Protein AF-A0A832Q1F5-F1 (afdb_monomer)

Nearest PDB structures (foldseek):
  2dba-assembly1_A  TM=6.716E-01  e=9.547E-03  Homo sapiens
  5khu-assembly1_K  TM=6.854E-01  e=1.741E-02  Homo sapiens
  8j8q-assembly1_C  TM=6.330E-01  e=2.022E-01  Saccharomyces eubayanus
  8j0o-assembly1_B  TM=5.026E-01  e=1.424E-01  Homo sapiens
  8j8p-assembly1_C  TM=4.466E-01  e=1.574E-01  Saccharomyces eubayanus

Secondary structure (DSSP, 8-state):
-HHHHHHHHTT-HHHHHHHHHHHHHH-S-HHHHHHHHHHHHHHHHHTT-HHHHHHHHHHHHHH-TT-HHHHHHHHHHHHHHHHHH-SSGGGHHHHHHHHHHHHHHHHHH-GGGHHHHHHHHHHHHTTSBPHHHHHHTT--TT-EEEETTTT-EEEE--B-

pLDDT: mean 95.3, std 4.55, range [76.31, 98.75]

Mean predicted aligned error: 3.31 Å

Structure (mmCIF, N/CA/C/O backbone):
data_AF-A0A832Q1F5-F1
#
_entry.id   AF-A0A832Q1F5-F1
#
loop_
_atom_site.group_PDB
_atom_site.id
_atom_site.type_symbol
_atom_site.label_atom_id
_atom_site.label_alt_id
_atom_site.label_comp_id
_atom_site.label_asym_id
_atom_site.label_entity_id
_atom_site.label_seq_id
_atom_site.pdbx_PDB_ins_code
_atom_site.Cartn_x
_atom_site.Cartn_y
_atom_site.Cartn_z
_atom_site.occupancy
_atom_site.B_iso_or_equiv
_atom_site.auth_seq_id
_atom_site.auth_comp_id
_atom_site.auth_asym_id
_atom_site.auth_atom_id
_atom_site.pdbx_PDB_model_num
ATOM 1 N N . LEU A 1 1 ? -9.909 -5.645 22.950 1.00 76.31 1 LEU A N 1
ATOM 2 C CA . LEU A 1 1 ? -8.554 -5.875 22.382 1.00 76.31 1 LEU A CA 1
ATOM 3 C C . LEU A 1 1 ? -7.790 -7.047 23.012 1.00 76.31 1 LEU A C 1
ATOM 5 O O . LEU A 1 1 ? -7.280 -7.867 22.263 1.00 76.31 1 LEU A O 1
ATOM 9 N N . GLY A 1 2 ? -7.729 -7.201 24.345 1.00 78.38 2 GLY A N 1
ATOM 10 C CA . GLY A 1 2 ? -6.973 -8.305 24.977 1.00 78.38 2 GLY A CA 1
ATOM 11 C C . GLY A 1 2 ? -7.357 -9.718 24.500 1.00 78.38 2 GLY A C 1
ATOM 12 O O . GLY A 1 2 ? -6.482 -10.533 24.216 1.00 78.38 2 GLY A O 1
ATOM 13 N N . LEU A 1 3 ? -8.656 -9.984 24.319 1.00 77.81 3 LEU A N 1
ATOM 14 C CA . LEU A 1 3 ? -9.152 -11.252 23.764 1.00 77.81 3 LEU A CA 1
ATOM 15 C C . LEU A 1 3 ? -8.811 -11.432 22.276 1.00 77.81 3 LEU A C 1
ATOM 17 O O . LEU A 1 3 ? -8.504 -12.543 21.857 1.00 77.81 3 LEU A O 1
ATOM 21 N N . ALA A 1 4 ? -8.798 -10.345 21.497 1.00 79.69 4 ALA A N 1
ATOM 22 C CA . ALA A 1 4 ? -8.409 -10.366 20.086 1.00 79.69 4 ALA A CA 1
ATOM 23 C C . ALA A 1 4 ? -6.929 -10.733 19.924 1.00 79.69 4 ALA A C 1
ATOM 25 O O . ALA A 1 4 ? -6.584 -11.622 19.152 1.00 79.69 4 ALA A O 1
ATOM 26 N N . ASN A 1 5 ? -6.063 -10.125 20.736 1.00 79.44 5 ASN A N 1
ATOM 27 C CA . ASN A 1 5 ? -4.637 -10.444 20.758 1.00 79.44 5 ASN A CA 1
ATOM 28 C C . ASN A 1 5 ? -4.369 -11.879 21.215 1.00 79.44 5 ASN A C 1
ATOM 30 O O . ASN A 1 5 ? -3.464 -12.527 20.695 1.00 79.44 5 ASN A O 1
ATOM 34 N N . LYS A 1 6 ? -5.164 -12.405 22.154 1.00 84.12 6 LYS A N 1
ATOM 35 C CA . LYS A 1 6 ? -5.097 -13.822 22.527 1.00 84.12 6 LYS A CA 1
ATOM 36 C C . LYS A 1 6 ? -5.481 -14.725 21.348 1.00 84.12 6 LYS A C 1
ATOM 38 O O . LYS A 1 6 ? -4.698 -15.601 21.004 1.00 84.12 6 LYS A O 1
ATOM 43 N N . ALA A 1 7 ? -6.602 -14.452 20.680 1.00 81.69 7 ALA A N 1
ATOM 44 C CA . ALA A 1 7 ? -7.037 -15.211 19.506 1.00 81.69 7 ALA A CA 1
ATOM 45 C C . ALA A 1 7 ? -5.979 -15.207 18.383 1.00 81.69 7 ALA A C 1
ATOM 47 O O . ALA A 1 7 ? -5.688 -16.249 17.803 1.00 81.69 7 ALA A O 1
ATOM 48 N N . LEU A 1 8 ? -5.306 -14.073 18.147 1.00 82.56 8 LEU A N 1
ATOM 49 C CA . LEU A 1 8 ? -4.182 -13.986 17.204 1.00 82.56 8 LEU A CA 1
ATOM 50 C C . LEU A 1 8 ? -3.005 -14.889 17.586 1.00 82.56 8 LEU A C 1
ATOM 52 O O . LEU A 1 8 ? -2.409 -15.511 16.706 1.00 82.56 8 LEU A O 1
ATOM 56 N N . ARG A 1 9 ? -2.660 -14.965 18.879 1.00 82.44 9 ARG A N 1
ATOM 57 C CA . ARG A 1 9 ? -1.602 -15.862 19.381 1.00 82.44 9 ARG A CA 1
ATOM 58 C C . ARG A 1 9 ? -1.982 -17.329 19.208 1.00 82.44 9 ARG A C 1
ATOM 60 O O . ARG A 1 9 ? -1.125 -18.131 18.849 1.00 82.44 9 ARG A O 1
ATOM 67 N N . ASP A 1 10 ? -3.262 -17.637 19.375 1.00 87.44 10 ASP A N 1
ATOM 68 C CA . ASP A 1 10 ? -3.827 -18.974 19.189 1.00 87.44 10 ASP A CA 1
ATOM 69 C C . ASP A 1 10 ? -4.060 -19.311 17.697 1.00 87.44 10 ASP A C 1
ATOM 71 O O . ASP A 1 10 ? -4.560 -20.385 17.370 1.00 87.44 10 ASP A O 1
ATOM 75 N N . LYS A 1 11 ? -3.665 -18.414 16.773 1.00 83.31 11 LYS A N 1
ATOM 76 C CA . LYS A 1 11 ? -3.895 -18.488 15.315 1.00 83.31 11 LYS A CA 1
ATOM 77 C C . LYS A 1 11 ? -5.375 -18.553 14.916 1.00 83.31 11 LYS A C 1
ATOM 79 O O . LYS A 1 11 ? -5.696 -18.858 13.766 1.00 83.31 11 LYS A O 1
ATOM 84 N N . ASP A 1 12 ? -6.274 -18.196 15.828 1.00 88.00 12 ASP A N 1
ATOM 85 C CA . ASP A 1 12 ? -7.692 -18.008 15.552 1.00 88.00 12 ASP A CA 1
ATOM 86 C C . ASP A 1 12 ? -7.927 -16.610 14.968 1.00 88.00 12 ASP A C 1
ATOM 88 O O . ASP A 1 12 ? -8.349 -15.650 15.621 1.00 88.00 12 ASP A O 1
ATOM 92 N N . PHE A 1 13 ? -7.594 -16.495 13.687 1.00 86.44 13 PHE A N 1
ATOM 93 C CA . PHE A 1 13 ? -7.695 -15.243 12.950 1.00 86.44 13 PHE A CA 1
ATOM 94 C C . PHE A 1 13 ? -9.139 -14.787 12.749 1.00 86.44 13 PHE A C 1
ATOM 96 O O . PHE A 1 13 ? -9.387 -13.587 12.700 1.00 86.44 13 PHE A O 1
ATOM 103 N N . THR A 1 14 ? -10.085 -15.720 12.642 1.00 88.44 14 THR A N 1
ATOM 104 C CA . THR A 1 14 ? -11.504 -15.401 12.457 1.00 88.44 14 THR A CA 1
ATOM 105 C C . THR A 1 14 ? -12.044 -14.688 13.689 1.00 88.44 14 THR A C 1
ATOM 107 O O . THR A 1 14 ? -12.636 -13.613 13.583 1.00 88.44 14 THR A O 1
ATOM 110 N N . THR A 1 15 ? -11.773 -15.239 14.872 1.00 89.88 15 THR A N 1
ATOM 111 C CA . THR A 1 15 ? -12.183 -14.634 16.140 1.00 89.88 15 THR A CA 1
ATOM 112 C C . THR A 1 15 ? -11.442 -13.328 16.404 1.00 89.88 15 THR A C 1
ATOM 114 O O . THR A 1 15 ? -12.040 -12.362 16.877 1.00 89.88 15 THR A O 1
ATOM 117 N N . ALA A 1 16 ? -10.156 -13.255 16.051 1.00 88.00 16 ALA A N 1
ATOM 118 C CA . ALA A 1 16 ? -9.392 -12.018 16.145 1.00 88.00 16 ALA A CA 1
ATOM 119 C C . ALA A 1 16 ? -10.011 -10.882 15.321 1.00 88.00 16 ALA A C 1
ATOM 121 O O . ALA A 1 16 ? -10.265 -9.812 15.874 1.00 88.00 16 ALA A O 1
ATOM 122 N N . VAL A 1 17 ? -10.284 -11.125 14.032 1.00 90.94 17 VAL A N 1
ATOM 123 C CA . VAL A 1 17 ? -10.929 -10.150 13.136 1.00 90.94 17 VAL A CA 1
ATOM 124 C C . VAL A 1 17 ? -12.258 -9.707 13.733 1.00 90.94 17 VAL A C 1
ATOM 126 O O . VAL A 1 17 ? -12.463 -8.513 13.914 1.00 90.94 17 VAL A O 1
ATOM 129 N N . LYS A 1 18 ? -13.105 -10.656 14.151 1.00 92.19 18 LYS A N 1
ATOM 130 C CA . LYS A 1 18 ? -14.399 -10.357 14.773 1.00 92.19 18 LYS A CA 1
ATOM 131 C C . LYS A 1 18 ? -14.267 -9.394 15.957 1.00 92.19 18 LYS A C 1
ATOM 133 O O . LYS A 1 18 ? -14.951 -8.378 15.988 1.00 92.19 18 LYS A O 1
ATOM 138 N N . TYR A 1 19 ? -13.376 -9.674 16.908 1.00 92.56 19 TYR A N 1
ATOM 139 C CA . TYR A 1 19 ? -13.213 -8.823 18.092 1.00 92.56 19 TYR A CA 1
ATOM 140 C C . TYR A 1 19 ? -12.625 -7.447 17.781 1.00 92.56 19 TYR A C 1
ATOM 142 O O . TYR A 1 19 ? -12.945 -6.479 18.471 1.00 92.56 19 TYR A O 1
ATOM 150 N N . TYR A 1 20 ? -11.758 -7.346 16.775 1.00 92.88 20 TYR A N 1
ATOM 151 C CA . TYR A 1 20 ? -11.272 -6.056 16.301 1.00 92.88 20 TYR A CA 1
ATOM 152 C C . TYR A 1 20 ? -12.399 -5.256 15.638 1.00 92.88 20 TYR A C 1
ATOM 154 O O . TYR A 1 20 ? -12.571 -4.084 15.970 1.00 92.88 20 TYR A O 1
ATOM 162 N N . SER A 1 21 ? -13.195 -5.875 14.762 1.00 91.12 21 SER A N 1
ATOM 163 C CA . SER A 1 21 ? -14.317 -5.215 14.082 1.00 91.12 21 SER A CA 1
ATOM 164 C C . SER A 1 21 ? -15.402 -4.779 15.067 1.00 91.12 21 SER A C 1
ATOM 166 O O . SER A 1 21 ? -15.900 -3.662 14.981 1.00 91.12 21 SER A O 1
ATOM 168 N N . GLU A 1 22 ? -15.735 -5.613 16.057 1.00 93.50 22 GLU A N 1
ATOM 169 C CA . GLU A 1 22 ? -16.652 -5.239 17.140 1.00 93.50 22 GLU A CA 1
ATOM 170 C C . GLU A 1 22 ? -16.117 -4.049 17.945 1.00 93.50 22 GLU A C 1
ATOM 172 O O . GLU A 1 22 ? -16.860 -3.106 18.204 1.00 93.50 22 GLU A O 1
ATOM 177 N N . ALA A 1 23 ? -14.825 -4.046 18.292 1.00 91.88 23 ALA A N 1
ATOM 178 C CA . ALA A 1 23 ? -14.214 -2.923 19.001 1.00 91.88 23 ALA A CA 1
ATOM 179 C C . ALA A 1 23 ? -14.265 -1.622 18.182 1.00 91.88 23 ALA A C 1
ATOM 181 O O . ALA A 1 23 ? -14.611 -0.579 18.729 1.00 91.88 23 ALA A O 1
ATOM 182 N N . ALA A 1 24 ? -13.973 -1.679 16.880 1.00 93.62 24 ALA A N 1
ATOM 183 C CA . ALA A 1 24 ? -14.056 -0.515 15.998 1.00 93.62 24 ALA A CA 1
ATOM 184 C C . ALA A 1 24 ? -15.495 -0.015 15.799 1.00 93.62 24 ALA A C 1
ATOM 186 O O . ALA A 1 24 ? -15.704 1.191 15.700 1.00 93.62 24 ALA A O 1
ATOM 187 N N . ASN A 1 25 ? -16.481 -0.915 15.783 1.00 92.75 25 ASN A N 1
ATOM 188 C CA . ASN A 1 25 ? -17.897 -0.560 15.660 1.00 92.75 25 ASN A CA 1
ATOM 189 C C . ASN A 1 25 ? -18.488 0.058 16.932 1.00 92.75 25 ASN A C 1
ATOM 191 O O . ASN A 1 25 ? -19.390 0.887 16.834 1.00 92.75 25 ASN A O 1
ATOM 195 N N . LEU A 1 26 ? -18.016 -0.356 18.111 1.00 94.38 26 LEU A N 1
ATOM 196 C CA . LEU A 1 26 ? -18.451 0.201 19.398 1.00 94.38 26 LEU A CA 1
ATOM 197 C C . LEU A 1 26 ? -17.775 1.536 19.728 1.00 94.38 26 LEU A C 1
ATOM 199 O O . LEU A 1 26 ? -18.290 2.299 20.545 1.00 94.38 26 LEU A O 1
ATOM 203 N N . GLU A 1 27 ? -16.625 1.808 19.119 1.00 94.31 27 GLU A N 1
ATOM 204 C CA . GLU A 1 27 ? -15.923 3.076 19.258 1.00 94.31 27 GLU A CA 1
ATOM 205 C C . GLU A 1 27 ? -16.680 4.202 18.535 1.00 94.31 27 GLU A C 1
ATOM 207 O O . GLU A 1 27 ? -17.162 4.049 17.410 1.00 94.31 27 GLU A O 1
ATOM 212 N N . THR A 1 28 ? -16.802 5.348 19.203 1.00 94.00 28 THR A N 1
ATOM 213 C CA . THR A 1 28 ? -17.537 6.507 18.684 1.00 94.00 28 THR A CA 1
ATOM 214 C C . THR A 1 28 ? -16.637 7.418 17.859 1.00 94.00 28 THR A C 1
ATOM 216 O O . THR A 1 28 ? -17.104 8.059 16.915 1.00 94.00 28 THR A O 1
ATOM 219 N N . ASP A 1 29 ? -15.341 7.447 18.171 1.00 95.75 29 ASP A N 1
ATOM 220 C CA . ASP A 1 29 ? -14.337 8.177 17.408 1.00 95.75 29 ASP A CA 1
ATOM 221 C C . ASP A 1 29 ? -13.864 7.358 16.199 1.00 95.75 29 ASP A C 1
ATOM 223 O O . ASP A 1 29 ? -13.106 6.394 16.320 1.00 95.75 29 ASP A O 1
ATOM 227 N N . LYS A 1 30 ? -14.266 7.787 14.999 1.00 95.00 30 LYS A N 1
ATOM 228 C CA . LYS A 1 30 ? -13.916 7.117 13.739 1.00 95.00 30 LYS A CA 1
ATOM 229 C C . LYS A 1 30 ? -12.412 7.025 13.488 1.00 95.00 30 LYS A C 1
ATOM 231 O O . LYS A 1 30 ? -11.974 6.061 12.859 1.00 95.00 30 LYS A O 1
ATOM 236 N N . ASN A 1 31 ? -11.616 7.964 14.000 1.00 95.00 31 ASN A N 1
ATOM 237 C CA . ASN A 1 31 ? -10.162 7.869 13.887 1.00 95.00 31 ASN A CA 1
ATOM 238 C C . ASN A 1 31 ? -9.639 6.699 14.723 1.00 95.00 31 ASN A C 1
ATOM 240 O O . ASN A 1 31 ? -8.868 5.890 14.219 1.00 95.00 31 ASN A O 1
ATOM 244 N N . LYS A 1 32 ? -10.150 6.521 15.945 1.00 95.56 32 LYS A N 1
ATOM 245 C CA . LYS A 1 32 ? -9.797 5.371 16.789 1.00 95.56 32 LYS A CA 1
ATOM 246 C C . LYS A 1 32 ? -10.317 4.047 16.228 1.00 95.56 32 LYS A C 1
ATOM 248 O O . LYS A 1 32 ? -9.602 3.049 16.290 1.00 95.56 32 LYS A O 1
ATOM 253 N N . SER A 1 33 ? -11.515 4.026 15.636 1.00 96.00 33 SER A N 1
ATOM 254 C CA . SER A 1 33 ? -12.018 2.851 14.906 1.00 96.00 33 SER A CA 1
ATOM 255 C C . SER A 1 33 ? -11.052 2.446 13.786 1.00 96.00 33 SER A C 1
ATOM 257 O O . SER A 1 33 ? -10.703 1.269 13.662 1.00 96.00 33 SER A O 1
ATOM 259 N N . SER A 1 34 ? -10.564 3.428 13.017 1.00 97.06 34 SER A N 1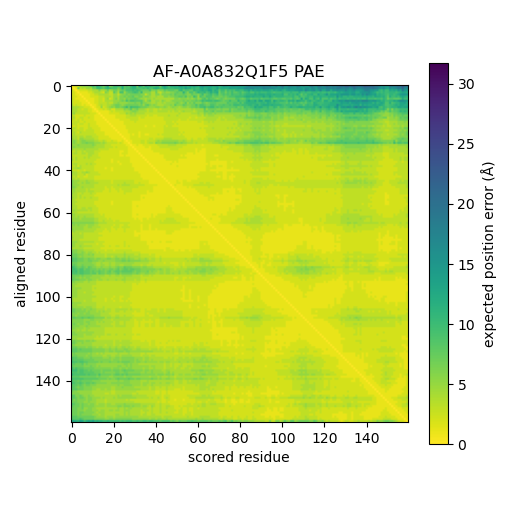
ATOM 260 C CA . SER A 1 34 ? -9.532 3.230 11.994 1.00 97.06 34 SER A CA 1
ATOM 261 C C . SER A 1 34 ? -8.224 2.706 12.600 1.00 97.06 34 SER A C 1
ATOM 263 O O . SER A 1 34 ? -7.662 1.733 12.098 1.00 97.06 34 SER A O 1
ATOM 265 N N . ASP A 1 35 ? -7.776 3.264 13.727 1.00 95.56 35 ASP A N 1
ATOM 266 C CA . ASP A 1 35 ? -6.551 2.839 14.413 1.00 95.56 35 ASP A CA 1
ATOM 267 C C . ASP A 1 35 ? -6.621 1.389 14.914 1.00 95.56 35 ASP A C 1
ATOM 269 O O . ASP A 1 35 ? -5.623 0.666 14.875 1.00 95.56 35 ASP A O 1
ATOM 273 N N . TYR A 1 36 ? -7.787 0.914 15.361 1.00 95.50 36 TYR A N 1
ATOM 274 C CA . TYR A 1 36 ? -7.966 -0.491 15.743 1.00 95.50 36 TYR A CA 1
ATOM 275 C C . TYR A 1 36 ? -7.819 -1.434 14.551 1.00 95.50 36 TYR A C 1
ATOM 277 O O . TYR A 1 36 ? -7.131 -2.453 14.657 1.00 95.50 36 TYR A O 1
ATOM 285 N N . MET A 1 37 ? -8.407 -1.087 13.408 1.00 97.38 37 MET A N 1
ATOM 286 C CA . MET A 1 37 ? -8.220 -1.839 12.167 1.00 97.38 37 MET A CA 1
ATOM 287 C C . MET A 1 37 ? -6.760 -1.789 11.691 1.00 97.38 37 MET A C 1
ATOM 289 O O . MET A 1 37 ? -6.204 -2.809 11.284 1.00 97.38 37 MET A O 1
ATOM 293 N N . MET A 1 38 ? -6.084 -0.649 11.852 1.00 97.81 38 MET A N 1
ATOM 294 C CA . MET A 1 38 ? -4.655 -0.510 11.552 1.00 97.81 38 MET A CA 1
ATOM 295 C C . MET A 1 38 ? -3.766 -1.376 12.444 1.00 97.81 38 MET A C 1
ATOM 297 O O . MET A 1 38 ? -2.797 -1.964 11.962 1.00 97.81 38 MET A O 1
ATOM 301 N N . GLN A 1 39 ? -4.095 -1.517 13.730 1.00 95.31 39 GLN A N 1
ATOM 302 C CA . GLN A 1 39 ? -3.388 -2.448 14.614 1.00 95.31 39 GLN A CA 1
ATOM 303 C C . GLN A 1 39 ? -3.514 -3.889 14.111 1.00 95.31 39 GLN A C 1
ATOM 305 O O . GLN A 1 39 ? -2.512 -4.601 14.031 1.00 95.31 39 GLN A O 1
ATOM 310 N N . LEU A 1 40 ? -4.720 -4.308 13.719 1.00 95.75 40 LEU A N 1
ATOM 311 C CA . LEU A 1 40 ? -4.946 -5.628 13.132 1.00 95.75 40 LEU A CA 1
ATOM 312 C C . LEU A 1 40 ? -4.153 -5.812 11.827 1.00 95.75 40 LEU A C 1
ATOM 314 O O . LEU A 1 40 ? -3.499 -6.842 11.640 1.00 95.75 40 LEU A O 1
ATOM 318 N N . ALA A 1 41 ? -4.151 -4.799 10.958 1.00 97.56 41 ALA A N 1
ATOM 319 C CA . ALA A 1 41 ? -3.385 -4.795 9.716 1.00 97.56 41 ALA A CA 1
ATOM 320 C C . ALA A 1 41 ? -1.878 -4.954 9.971 1.00 97.56 41 ALA A C 1
ATOM 322 O O . ALA A 1 41 ? -1.222 -5.788 9.341 1.00 97.56 41 ALA A O 1
ATOM 323 N N . GLY A 1 42 ? -1.332 -4.223 10.948 1.00 96.25 42 GLY A N 1
ATOM 324 C CA . GLY A 1 42 ? 0.063 -4.337 11.371 1.00 96.25 42 GLY A CA 1
ATOM 325 C C . GLY A 1 42 ? 0.409 -5.729 11.906 1.00 96.25 42 GLY A C 1
ATOM 326 O O . GLY A 1 42 ? 1.458 -6.281 11.574 1.00 96.25 42 GLY A O 1
ATOM 327 N N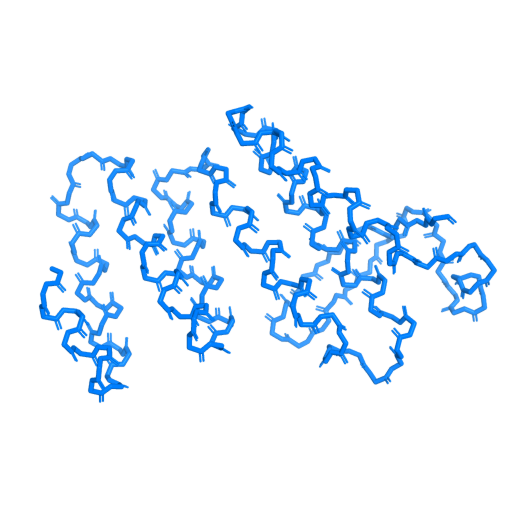 . ILE A 1 43 ? -0.492 -6.351 12.671 1.00 93.56 43 ILE A N 1
ATOM 328 C CA . ILE A 1 43 ? -0.292 -7.715 13.178 1.00 93.56 43 ILE A CA 1
ATOM 329 C C . ILE A 1 43 ? -0.245 -8.726 12.029 1.00 93.56 43 ILE A C 1
ATOM 331 O O . ILE A 1 43 ? 0.679 -9.541 11.973 1.00 93.56 43 ILE A O 1
ATOM 335 N N . PHE A 1 44 ? -1.191 -8.667 11.088 1.00 95.38 44 PHE A N 1
ATOM 336 C CA . PHE A 1 44 ? -1.172 -9.549 9.919 1.00 95.38 44 PHE A CA 1
ATOM 337 C C . PHE A 1 44 ? 0.055 -9.317 9.032 1.00 95.38 44 PHE A C 1
ATOM 339 O O . PHE A 1 44 ? 0.621 -10.285 8.519 1.00 95.38 44 PHE A O 1
ATOM 346 N N . SER A 1 45 ? 0.499 -8.065 8.892 1.00 96.38 45 SER A N 1
ATOM 347 C CA . SER A 1 45 ? 1.725 -7.709 8.171 1.00 96.38 45 SER A CA 1
ATOM 348 C C . SER A 1 45 ? 2.949 -8.389 8.791 1.00 96.38 45 SER A C 1
ATOM 350 O O . SER A 1 45 ? 3.684 -9.094 8.099 1.00 96.38 45 SER A O 1
ATOM 352 N N . ASN A 1 46 ? 3.099 -8.298 10.117 1.00 93.69 46 ASN A N 1
ATOM 353 C CA . ASN A 1 46 ? 4.185 -8.945 10.863 1.00 93.69 46 ASN A CA 1
ATOM 354 C C . ASN A 1 46 ? 4.157 -10.477 10.750 1.00 93.69 46 ASN A C 1
ATOM 356 O O . ASN A 1 46 ? 5.199 -11.128 10.759 1.00 93.69 46 ASN A O 1
ATOM 360 N N . GLN A 1 47 ? 2.971 -11.066 10.602 1.00 92.12 47 GLN A N 1
ATOM 361 C CA . GLN A 1 47 ? 2.793 -12.501 10.359 1.00 92.12 47 GLN A CA 1
ATOM 362 C C . GLN A 1 47 ? 2.991 -12.903 8.888 1.00 92.12 47 GLN A C 1
ATOM 364 O O . GLN A 1 47 ? 2.800 -14.069 8.542 1.00 92.12 47 GLN A O 1
ATOM 369 N N . ARG A 1 48 ? 3.351 -11.955 8.012 1.00 93.19 48 ARG A N 1
ATOM 370 C CA . ARG A 1 48 ? 3.455 -12.117 6.553 1.00 93.19 48 ARG A CA 1
ATOM 371 C C . ARG A 1 48 ? 2.158 -12.581 5.884 1.00 93.19 48 ARG A C 1
ATOM 373 O O . ARG 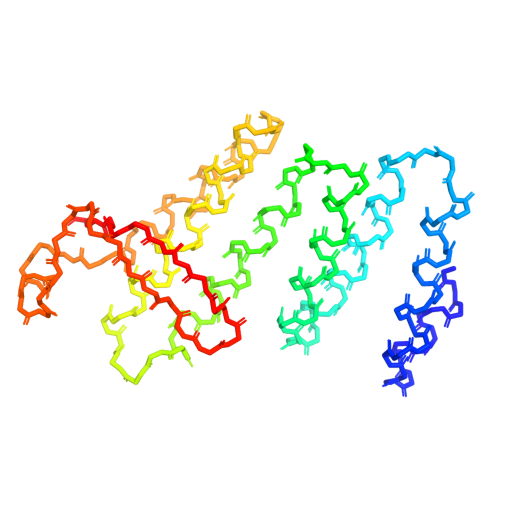A 1 48 ? 2.179 -13.122 4.781 1.00 93.19 48 ARG A O 1
ATOM 380 N N . ASN A 1 49 ? 1.013 -12.338 6.520 1.00 94.38 49 ASN A N 1
ATOM 381 C CA . ASN A 1 49 ? -0.303 -12.584 5.940 1.00 94.38 49 ASN A CA 1
ATOM 382 C C . ASN A 1 49 ? -0.781 -11.333 5.188 1.00 94.38 49 ASN A C 1
ATOM 384 O O . ASN A 1 49 ? -1.694 -10.629 5.619 1.00 94.38 49 ASN A O 1
ATOM 388 N N . PHE A 1 50 ? -0.111 -11.028 4.076 1.00 96.50 50 PHE A N 1
ATOM 389 C CA . PHE A 1 50 ? -0.254 -9.745 3.381 1.00 96.50 50 PHE A CA 1
ATOM 390 C C . PHE A 1 50 ? -1.661 -9.489 2.832 1.00 96.50 50 PHE A C 1
ATOM 392 O O . PHE A 1 50 ? -2.147 -8.364 2.914 1.00 96.50 50 PHE A O 1
ATOM 399 N N . ALA A 1 51 ? -2.353 -10.528 2.356 1.00 95.94 51 ALA A N 1
ATOM 400 C CA . ALA A 1 51 ? -3.727 -10.398 1.875 1.00 95.94 51 ALA A CA 1
ATOM 401 C C . ALA A 1 51 ? -4.684 -9.933 2.987 1.00 95.94 51 ALA A C 1
ATOM 403 O O . ALA A 1 51 ? -5.464 -9.003 2.781 1.00 95.94 51 ALA A O 1
ATOM 404 N N . ARG A 1 52 ? -4.588 -10.524 4.189 1.00 95.50 52 ARG A N 1
ATOM 405 C CA . ARG A 1 52 ? -5.398 -10.099 5.344 1.00 95.50 52 ARG A CA 1
ATOM 406 C C . ARG A 1 52 ? -4.951 -8.760 5.913 1.00 95.50 52 ARG A C 1
ATOM 408 O O . ARG A 1 52 ? -5.798 -7.976 6.322 1.00 95.50 52 ARG A O 1
ATOM 415 N N . ALA A 1 53 ? -3.647 -8.483 5.907 1.00 97.88 53 ALA A N 1
ATOM 416 C CA . ALA A 1 53 ? -3.116 -7.187 6.320 1.00 97.88 53 ALA A CA 1
ATOM 417 C C . ALA A 1 53 ? -3.684 -6.057 5.458 1.00 97.88 53 ALA A C 1
ATOM 419 O O . ALA A 1 53 ? -4.149 -5.052 5.988 1.00 97.88 53 ALA A O 1
ATOM 420 N N . ARG A 1 54 ? -3.720 -6.254 4.134 1.00 98.06 54 ARG A N 1
ATOM 421 C CA . ARG A 1 54 ? -4.347 -5.303 3.221 1.00 98.06 54 ARG A CA 1
ATOM 422 C C . ARG A 1 54 ? -5.838 -5.158 3.492 1.00 98.06 54 ARG A C 1
ATOM 424 O O . ARG A 1 54 ? -6.309 -4.030 3.518 1.00 98.06 54 ARG A O 1
ATOM 431 N N . GLN A 1 55 ? -6.565 -6.261 3.678 1.00 97.44 55 GLN A N 1
ATOM 432 C CA . GLN A 1 55 ? -7.999 -6.176 3.955 1.00 97.44 55 GLN A CA 1
ATOM 433 C C . GLN A 1 55 ? -8.264 -5.334 5.207 1.00 97.44 55 GLN A C 1
ATOM 435 O O . GLN A 1 55 ? -9.002 -4.367 5.126 1.00 97.44 55 GLN A O 1
ATOM 440 N N . ALA A 1 56 ? -7.564 -5.602 6.312 1.00 97.62 56 ALA A N 1
ATOM 441 C CA . ALA A 1 56 ? -7.705 -4.810 7.533 1.00 97.62 56 ALA A CA 1
ATOM 442 C C . ALA A 1 56 ? -7.306 -3.331 7.342 1.00 97.62 56 ALA A C 1
ATOM 444 O O . ALA A 1 56 ? -7.905 -2.447 7.946 1.00 97.62 56 ALA A O 1
ATOM 445 N N . ALA A 1 57 ? -6.322 -3.035 6.485 1.00 98.25 57 ALA A N 1
ATOM 446 C CA . ALA A 1 57 ? -5.988 -1.656 6.125 1.00 98.25 57 ALA A CA 1
ATOM 447 C C . ALA A 1 57 ? -7.093 -0.986 5.284 1.00 98.25 57 ALA A C 1
ATOM 449 O O . ALA A 1 57 ? -7.322 0.210 5.434 1.00 98.25 57 ALA A O 1
ATOM 450 N N . TYR A 1 58 ? -7.806 -1.730 4.431 1.00 97.94 58 TYR A N 1
ATOM 451 C CA . TYR A 1 58 ? -8.999 -1.214 3.754 1.00 97.94 58 TYR A CA 1
ATOM 452 C C . TYR A 1 58 ? -10.161 -1.005 4.716 1.00 97.94 58 TYR A C 1
ATOM 454 O O . TYR A 1 58 ? -10.771 0.058 4.673 1.00 97.94 58 TYR A O 1
ATOM 462 N N . ASP A 1 59 ? -10.393 -1.934 5.638 1.00 97.00 59 ASP A N 1
ATOM 463 C CA . ASP A 1 59 ? -11.409 -1.785 6.680 1.00 97.00 59 ASP A CA 1
ATOM 464 C C . ASP A 1 59 ? -11.110 -0.537 7.542 1.00 97.00 59 ASP A C 1
ATOM 466 O O . ASP A 1 59 ? -12.007 0.228 7.889 1.00 97.00 59 ASP A O 1
ATOM 470 N N . ALA A 1 60 ? -9.833 -0.241 7.822 1.00 97.56 60 ALA A N 1
ATOM 471 C CA . ALA A 1 60 ? -9.429 1.010 8.470 1.00 97.56 60 ALA A CA 1
ATOM 472 C C . ALA A 1 60 ? -9.819 2.258 7.660 1.00 97.56 60 ALA A C 1
ATOM 474 O O . ALA A 1 60 ? -10.224 3.271 8.243 1.00 97.56 60 ALA A O 1
ATOM 475 N N . LEU A 1 61 ? -9.695 2.195 6.333 1.00 97.69 61 LEU A N 1
ATOM 476 C CA . LEU A 1 61 ? -10.048 3.279 5.416 1.00 97.69 61 LEU A CA 1
ATOM 477 C C . LEU A 1 61 ? -11.564 3.477 5.284 1.00 97.69 61 LEU A C 1
ATOM 479 O O . LEU A 1 61 ? -11.984 4.586 4.958 1.00 97.69 61 LEU A O 1
ATOM 483 N N . GLU A 1 62 ? -12.385 2.467 5.584 1.00 97.12 62 GLU A N 1
ATOM 484 C CA . GLU A 1 62 ? -13.844 2.634 5.676 1.00 97.12 62 GLU A CA 1
ATOM 485 C C . GLU A 1 62 ? -14.239 3.564 6.834 1.00 97.12 62 GLU A C 1
ATOM 487 O O . GLU A 1 62 ? -15.190 4.337 6.714 1.00 97.12 62 GLU A O 1
ATOM 492 N N . TYR A 1 63 ? -13.487 3.542 7.942 1.00 96.75 63 TYR A N 1
ATOM 493 C CA . TYR A 1 63 ? -13.702 4.457 9.068 1.00 96.75 63 TYR A CA 1
ATOM 494 C C . TYR A 1 63 ? -13.048 5.825 8.854 1.00 96.75 63 TYR A C 1
ATOM 496 O O . TYR A 1 63 ? -13.647 6.846 9.194 1.00 96.75 63 TYR A O 1
ATOM 504 N N . ASN A 1 64 ? -11.834 5.859 8.298 1.00 97.00 64 ASN A N 1
ATOM 505 C CA . ASN A 1 64 ? -11.121 7.096 7.989 1.00 97.00 64 ASN A CA 1
ATOM 506 C C . ASN A 1 64 ? -10.447 7.016 6.605 1.00 97.00 64 ASN A C 1
ATOM 508 O O . ASN A 1 64 ? -9.301 6.570 6.501 1.00 97.00 64 ASN A O 1
ATOM 512 N N . PRO A 1 65 ? -11.101 7.527 5.547 1.00 97.06 65 PRO A N 1
ATOM 513 C CA . PRO A 1 65 ? -10.544 7.543 4.192 1.00 97.06 65 PRO A CA 1
ATOM 514 C C . PRO A 1 65 ? -9.275 8.390 4.037 1.00 97.06 65 PRO A C 1
ATOM 516 O O . PRO A 1 65 ? -8.568 8.246 3.036 1.00 97.06 65 PRO A O 1
ATOM 519 N N . ASN A 1 66 ? -8.999 9.268 5.008 1.00 97.12 66 ASN A N 1
ATOM 520 C CA . ASN A 1 66 ? -7.822 10.130 5.062 1.00 97.12 66 ASN A CA 1
ATOM 521 C C . ASN A 1 66 ? -6.702 9.535 5.926 1.00 97.12 66 ASN A C 1
ATOM 523 O O . ASN A 1 66 ? -5.745 10.233 6.231 1.00 97.12 66 ASN A O 1
ATOM 527 N N . ASN A 1 67 ? -6.789 8.266 6.336 1.00 97.56 67 ASN A N 1
ATOM 528 C CA . ASN A 1 67 ? -5.705 7.618 7.066 1.00 97.56 67 ASN A CA 1
ATOM 529 C C . ASN A 1 67 ? -4.523 7.329 6.121 1.00 97.56 67 ASN A C 1
ATOM 531 O O . ASN A 1 67 ? -4.497 6.314 5.417 1.00 97.56 67 ASN A O 1
ATOM 535 N N . GLY A 1 68 ? -3.536 8.228 6.088 1.00 98.00 68 GLY A N 1
ATOM 536 C CA . GLY A 1 68 ? -2.359 8.101 5.230 1.00 98.00 68 GLY A CA 1
ATOM 537 C C . GLY A 1 68 ? -1.499 6.878 5.550 1.00 98.00 68 GLY A C 1
ATOM 538 O O . GLY A 1 68 ? -0.956 6.245 4.640 1.00 98.00 68 GLY A O 1
ATOM 539 N N . GLU A 1 69 ? -1.415 6.500 6.826 1.00 98.19 69 GLU A N 1
ATOM 540 C CA . GLU A 1 69 ? -0.655 5.332 7.281 1.00 98.19 69 GLU A CA 1
ATOM 541 C C . GLU A 1 69 ? -1.233 4.017 6.736 1.00 98.19 69 GLU A C 1
ATOM 543 O O . GLU A 1 69 ? -0.471 3.108 6.401 1.00 98.19 69 GLU A O 1
ATOM 548 N N . ALA A 1 70 ? -2.555 3.923 6.552 1.00 98.44 70 ALA A N 1
ATOM 549 C CA . ALA A 1 70 ? -3.189 2.755 5.938 1.00 98.44 70 ALA A CA 1
ATOM 550 C C . ALA A 1 70 ? -2.735 2.553 4.485 1.00 98.44 70 ALA A C 1
ATOM 552 O O . ALA A 1 70 ? -2.319 1.459 4.100 1.00 98.44 70 ALA A O 1
ATOM 553 N N . TYR A 1 71 ? -2.727 3.620 3.683 1.00 98.62 71 TYR A N 1
ATOM 554 C CA . TYR A 1 71 ? -2.221 3.555 2.310 1.00 98.62 71 TYR A CA 1
ATOM 555 C C . TYR A 1 71 ? -0.719 3.258 2.253 1.00 98.62 71 TYR A C 1
ATOM 557 O O . TYR A 1 71 ? -0.280 2.504 1.381 1.00 98.62 71 TYR A O 1
ATOM 565 N N . ILE A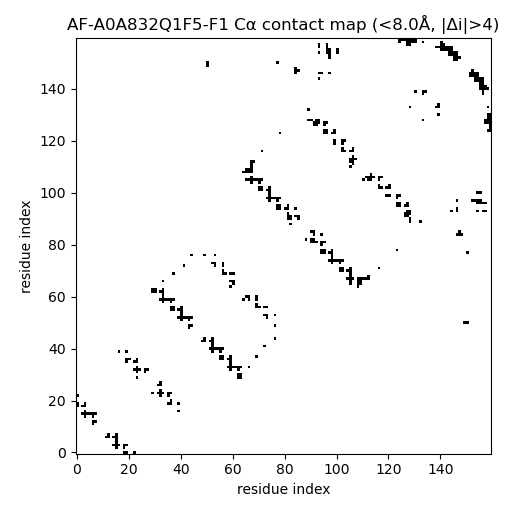 1 72 ? 0.069 3.813 3.182 1.00 98.75 72 ILE A N 1
ATOM 566 C CA . ILE A 1 72 ? 1.500 3.503 3.296 1.00 98.75 72 ILE A CA 1
ATOM 567 C C . ILE A 1 72 ? 1.708 2.021 3.568 1.00 98.75 72 ILE A C 1
ATOM 569 O O . ILE A 1 72 ? 2.502 1.392 2.867 1.00 98.75 72 ILE A O 1
ATOM 573 N N . LEU A 1 73 ? 0.974 1.457 4.529 1.00 98.69 73 LEU A N 1
ATOM 574 C CA . LEU A 1 73 ? 1.064 0.041 4.850 1.00 98.69 73 LEU A CA 1
ATOM 575 C C . LEU A 1 73 ? 0.768 -0.809 3.610 1.00 98.69 73 LEU A C 1
ATOM 577 O O . LEU A 1 73 ? 1.572 -1.671 3.271 1.00 98.69 73 LEU A O 1
ATOM 581 N N . ILE A 1 74 ? -0.315 -0.531 2.877 1.00 98.69 74 ILE A N 1
ATOM 582 C CA . ILE A 1 74 ? -0.650 -1.272 1.649 1.00 98.69 74 ILE A CA 1
ATOM 583 C C . ILE A 1 74 ? 0.482 -1.173 0.615 1.00 98.69 74 ILE A C 1
ATOM 585 O O . ILE A 1 74 ? 0.898 -2.194 0.066 1.00 98.69 74 ILE A O 1
ATOM 589 N N . GLY A 1 75 ? 1.033 0.025 0.392 1.00 98.50 75 GLY A N 1
ATOM 590 C CA . GLY A 1 75 ? 2.170 0.213 -0.512 1.00 98.50 75 GLY A CA 1
ATOM 591 C C . GLY A 1 75 ? 3.398 -0.610 -0.100 1.00 98.50 75 GLY A C 1
ATOM 592 O O . GLY A 1 75 ? 4.021 -1.263 -0.937 1.00 98.50 75 GLY A O 1
ATOM 593 N N . GLN A 1 76 ? 3.714 -0.657 1.196 1.00 98.62 76 GLN A N 1
ATOM 594 C CA . GLN A 1 76 ? 4.808 -1.474 1.730 1.00 98.62 76 GLN A CA 1
ATOM 595 C C . GLN A 1 76 ? 4.548 -2.979 1.579 1.00 98.62 76 GLN A C 1
ATOM 597 O O . GLN A 1 76 ? 5.476 -3.728 1.265 1.00 98.62 76 GLN A O 1
ATOM 602 N N . LEU A 1 77 ? 3.305 -3.438 1.760 1.00 98.56 77 LEU A N 1
ATOM 603 C CA . LEU A 1 77 ? 2.923 -4.837 1.537 1.00 98.56 77 LEU A CA 1
ATOM 604 C C . LEU A 1 77 ? 3.126 -5.246 0.067 1.00 98.56 77 LEU A C 1
ATOM 606 O O . LEU A 1 77 ? 3.637 -6.338 -0.201 1.00 98.56 77 LEU A O 1
ATOM 610 N N . TYR A 1 78 ? 2.773 -4.365 -0.877 1.00 98.44 78 TYR A N 1
ATOM 611 C CA . TYR A 1 78 ? 2.970 -4.586 -2.317 1.00 98.44 78 TYR A CA 1
ATOM 612 C C . TYR A 1 78 ? 4.453 -4.674 -2.655 1.00 98.44 78 TYR A C 1
ATOM 614 O O . TYR A 1 78 ? 4.898 -5.681 -3.205 1.00 98.44 78 TYR A O 1
ATOM 622 N N . ALA A 1 79 ? 5.236 -3.686 -2.224 1.00 98.06 79 ALA A N 1
ATOM 623 C CA . ALA A 1 79 ? 6.683 -3.670 -2.415 1.00 98.06 79 ALA A CA 1
ATOM 624 C C . ALA A 1 79 ? 7.377 -4.904 -1.809 1.00 98.06 79 ALA A C 1
ATOM 626 O O . ALA A 1 79 ? 8.259 -5.487 -2.435 1.00 98.06 79 ALA A O 1
ATOM 627 N N . SER A 1 80 ? 6.936 -5.361 -0.632 1.00 97.50 80 SER A N 1
ATOM 628 C CA . SER A 1 80 ? 7.470 -6.567 0.028 1.00 97.50 80 SER A CA 1
ATOM 629 C C . SER A 1 80 ? 7.184 -7.860 -0.742 1.00 97.50 80 SER A C 1
ATOM 631 O O . SER A 1 80 ? 7.836 -8.879 -0.512 1.00 97.50 80 SER A O 1
ATOM 633 N N . SER A 1 81 ? 6.201 -7.837 -1.643 1.00 96.31 81 SER A N 1
ATOM 634 C CA . SER A 1 81 ? 5.813 -8.978 -2.471 1.00 96.31 81 SER A CA 1
ATOM 635 C C . SER A 1 81 ? 6.306 -8.882 -3.910 1.00 96.31 81 SER A C 1
ATOM 637 O O . SER A 1 81 ? 6.096 -9.839 -4.646 1.00 96.31 81 SER A O 1
ATOM 639 N N . ALA A 1 82 ? 6.971 -7.791 -4.312 1.00 96.81 82 ALA A N 1
ATOM 640 C CA . ALA A 1 82 ? 7.275 -7.486 -5.714 1.00 96.81 82 ALA A CA 1
ATOM 641 C C . ALA A 1 82 ? 7.928 -8.652 -6.476 1.00 96.81 82 ALA A C 1
ATOM 643 O O . ALA A 1 82 ? 7.475 -9.006 -7.561 1.00 96.81 82 ALA A O 1
ATOM 644 N N . ASN A 1 83 ? 8.896 -9.323 -5.849 1.00 94.88 83 ASN A N 1
ATOM 645 C CA . ASN A 1 83 ? 9.635 -10.440 -6.449 1.00 94.88 83 ASN A CA 1
ATOM 646 C C . ASN A 1 83 ? 8.879 -11.782 -6.458 1.00 94.88 83 ASN A C 1
ATOM 648 O O . ASN A 1 83 ? 9.408 -12.769 -6.950 1.00 94.88 83 ASN A O 1
ATOM 652 N N . ASN A 1 84 ? 7.677 -11.849 -5.879 1.00 95.31 84 ASN A N 1
ATOM 653 C CA . ASN A 1 84 ? 6.902 -13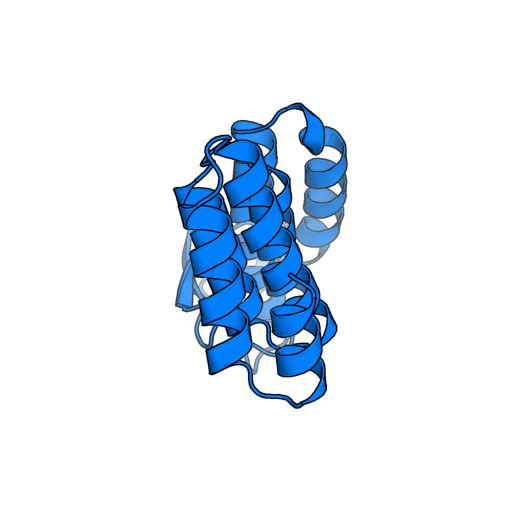.088 -5.729 1.00 95.31 84 ASN A CA 1
ATOM 654 C C . ASN A 1 84 ? 5.560 -13.060 -6.480 1.00 95.31 84 ASN A C 1
ATOM 656 O O . ASN A 1 84 ? 4.798 -14.020 -6.391 1.00 95.31 84 ASN A O 1
ATOM 660 N N . ILE A 1 85 ? 5.226 -11.957 -7.159 1.00 96.88 85 ILE A N 1
ATOM 661 C CA . ILE A 1 85 ? 3.962 -11.827 -7.905 1.00 96.88 85 ILE A CA 1
ATOM 662 C C . ILE A 1 85 ? 4.097 -12.356 -9.333 1.00 96.88 85 ILE A C 1
ATOM 664 O O . ILE A 1 85 ? 3.182 -13.005 -9.835 1.00 96.88 85 ILE A O 1
ATOM 668 N N . PHE A 1 86 ? 5.232 -12.082 -9.974 1.00 95.62 86 PHE A N 1
ATOM 669 C CA . PHE A 1 86 ? 5.531 -12.521 -11.331 1.00 95.62 86 PHE A CA 1
ATOM 670 C C . PHE A 1 86 ? 6.689 -13.522 -11.330 1.00 95.62 86 PHE A C 1
ATOM 672 O O . PHE A 1 86 ? 7.559 -13.433 -10.463 1.00 95.62 86 PHE A O 1
ATOM 679 N N . PRO A 1 87 ? 6.726 -14.456 -12.297 1.00 93.38 87 PRO A N 1
ATOM 680 C CA . PRO A 1 87 ? 7.887 -15.315 -12.493 1.00 93.38 87 PRO A CA 1
ATOM 681 C C . PRO A 1 87 ? 9.081 -14.546 -13.081 1.00 93.38 87 PRO A C 1
ATOM 683 O O . PRO A 1 87 ? 10.223 -14.872 -12.766 1.00 93.38 87 PRO A O 1
ATOM 686 N N . GLU A 1 88 ? 8.842 -13.526 -13.913 1.00 94.25 88 GLU A N 1
ATOM 687 C CA . GLU A 1 88 ? 9.899 -12.663 -14.446 1.00 94.25 88 GLU A CA 1
ATOM 688 C C . GLU A 1 88 ? 10.298 -11.601 -13.417 1.00 94.25 88 GLU A C 1
ATOM 690 O O . GLU A 1 88 ? 9.457 -10.836 -12.935 1.00 94.25 88 GLU A O 1
ATOM 695 N N . THR A 1 89 ? 11.590 -11.534 -13.095 1.00 91.62 89 THR A N 1
ATOM 696 C CA . THR A 1 89 ? 12.100 -10.665 -12.021 1.00 91.62 89 THR A CA 1
ATOM 697 C C . THR A 1 89 ? 11.951 -9.187 -12.380 1.00 91.62 89 THR A C 1
ATOM 699 O O . THR A 1 89 ? 11.646 -8.363 -11.523 1.00 91.62 89 THR A O 1
ATOM 702 N N . GLU A 1 90 ? 12.069 -8.848 -13.660 1.00 92.44 90 GLU A N 1
ATOM 703 C CA . GLU A 1 90 ? 11.919 -7.495 -14.194 1.00 92.44 90 GLU A CA 1
ATOM 704 C C . GLU A 1 90 ? 10.514 -6.937 -13.916 1.00 92.44 90 GLU A C 1
ATOM 706 O O . GLU A 1 90 ? 10.358 -5.759 -13.584 1.00 92.44 90 GLU A O 1
ATOM 711 N N . LYS A 1 91 ? 9.473 -7.786 -13.945 1.00 95.69 91 LYS A N 1
ATOM 712 C CA . LYS A 1 91 ? 8.087 -7.361 -13.667 1.00 95.69 91 LYS A CA 1
ATOM 713 C C . LYS A 1 91 ? 7.856 -6.957 -12.210 1.00 95.69 91 LYS A C 1
ATOM 715 O O . LYS A 1 91 ? 6.806 -6.381 -11.918 1.00 95.69 91 LYS A O 1
ATOM 720 N N . ALA A 1 92 ? 8.826 -7.151 -11.311 1.00 96.75 92 ALA A N 1
ATOM 721 C CA . ALA A 1 92 ? 8.805 -6.525 -9.989 1.00 96.75 92 ALA A CA 1
ATOM 722 C C . ALA A 1 92 ? 8.615 -4.997 -10.090 1.00 96.75 92 ALA A C 1
ATOM 724 O O . ALA A 1 92 ? 7.907 -4.414 -9.267 1.00 96.75 92 ALA A O 1
ATOM 725 N N . GLY A 1 93 ? 9.132 -4.360 -11.151 1.00 97.12 93 GLY A N 1
ATOM 726 C CA . GLY A 1 93 ? 8.920 -2.936 -11.431 1.00 97.12 93 GLY A CA 1
ATOM 727 C C . GLY A 1 93 ? 7.454 -2.536 -11.596 1.00 97.12 93 GLY A C 1
ATOM 728 O O . GLY A 1 93 ? 7.054 -1.458 -11.154 1.00 97.12 93 GLY A O 1
ATOM 729 N N . LEU A 1 94 ? 6.616 -3.423 -12.141 1.00 98.19 94 LEU A N 1
ATOM 730 C CA . LEU A 1 94 ? 5.172 -3.195 -12.258 1.00 98.19 94 LEU A CA 1
ATOM 731 C C . LEU A 1 94 ? 4.489 -3.250 -10.886 1.00 98.19 94 LEU A C 1
ATOM 733 O O . LEU A 1 94 ? 3.593 -2.460 -10.598 1.00 98.19 94 LEU A O 1
ATOM 737 N N . VAL A 1 95 ? 4.946 -4.134 -9.997 1.00 98.31 95 VAL A N 1
ATOM 738 C CA . VAL A 1 95 ? 4.439 -4.190 -8.617 1.00 98.31 95 VAL A CA 1
ATOM 739 C C . VAL A 1 95 ? 4.849 -2.941 -7.836 1.00 98.31 95 VAL A C 1
ATOM 741 O O . VAL A 1 95 ? 4.046 -2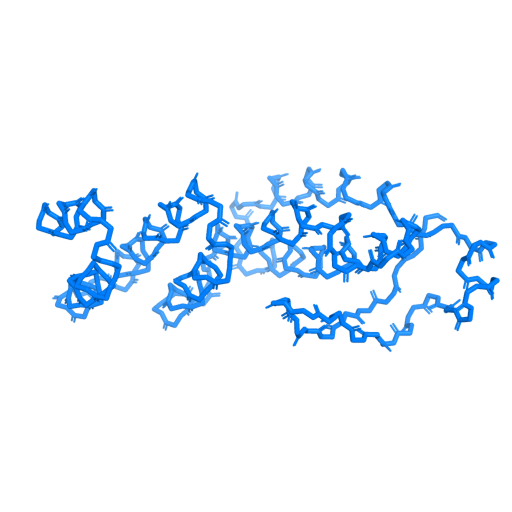.398 -7.075 1.00 98.31 95 VAL A O 1
ATOM 744 N N . TYR A 1 96 ? 6.064 -2.427 -8.055 1.00 98.44 96 TYR A N 1
ATOM 745 C CA . TYR A 1 96 ? 6.481 -1.149 -7.481 1.00 98.44 96 TYR A CA 1
ATOM 746 C C . TYR A 1 96 ? 5.636 0.025 -7.990 1.00 98.44 96 TYR A C 1
ATOM 748 O O . TYR A 1 96 ? 5.357 0.933 -7.207 1.00 98.44 96 TYR A O 1
ATOM 756 N N . CYS A 1 97 ? 5.154 0.003 -9.239 1.00 98.50 97 CYS A N 1
ATOM 757 C CA . CYS A 1 97 ? 4.193 1.003 -9.725 1.00 98.50 97 CYS A CA 1
ATOM 758 C C . CYS A 1 97 ? 2.905 0.990 -8.885 1.00 98.50 97 CYS A C 1
ATOM 760 O O . CYS A 1 97 ? 2.480 2.043 -8.403 1.00 98.50 97 CYS A O 1
ATOM 762 N N . ALA A 1 98 ? 2.350 -0.196 -8.611 1.00 98.50 98 ALA A N 1
ATOM 763 C CA . ALA A 1 98 ? 1.160 -0.343 -7.770 1.00 98.50 98 ALA A CA 1
ATOM 764 C C . ALA A 1 98 ? 1.410 0.105 -6.321 1.00 98.50 98 ALA A C 1
ATOM 766 O O . ALA A 1 98 ? 0.555 0.737 -5.698 1.00 98.50 98 ALA A O 1
ATOM 767 N N . ALA A 1 99 ? 2.596 -0.178 -5.774 1.00 98.56 99 ALA A N 1
ATOM 768 C CA . ALA A 1 99 ? 2.992 0.326 -4.461 1.00 98.56 99 ALA A CA 1
ATOM 769 C C . ALA A 1 99 ? 3.030 1.865 -4.441 1.00 98.56 99 ALA A C 1
ATOM 771 O O . ALA A 1 99 ? 2.500 2.494 -3.523 1.00 98.56 99 ALA A O 1
ATOM 772 N N . VAL A 1 100 ? 3.612 2.478 -5.476 1.00 98.62 100 VAL A N 1
ATOM 773 C CA . VAL A 1 100 ? 3.701 3.936 -5.617 1.00 98.62 100 VAL A CA 1
ATOM 774 C C . VAL A 1 100 ? 2.326 4.581 -5.786 1.00 98.62 100 VAL A C 1
ATOM 776 O O . VAL A 1 100 ? 2.123 5.654 -5.221 1.00 98.62 100 VAL A O 1
ATOM 779 N N . ASP A 1 101 ? 1.354 3.935 -6.436 1.00 98.50 101 ASP A N 1
ATOM 780 C CA . ASP A 1 101 ? -0.032 4.435 -6.490 1.00 98.50 101 ASP A CA 1
ATOM 781 C C . ASP A 1 101 ? -0.607 4.662 -5.087 1.00 98.50 101 ASP A C 1
ATOM 783 O O . ASP A 1 101 ? -1.177 5.718 -4.793 1.00 98.50 101 ASP A O 1
ATOM 787 N N . LYS A 1 102 ? -0.411 3.694 -4.182 1.00 98.56 102 LYS A N 1
ATOM 788 C CA . LYS A 1 102 ? -0.892 3.799 -2.798 1.00 98.56 102 LYS A CA 1
ATOM 789 C C . LYS A 1 102 ? -0.158 4.891 -2.031 1.00 98.56 102 LYS A C 1
ATOM 791 O O . LYS A 1 102 ? -0.796 5.682 -1.345 1.00 98.56 102 LYS A O 1
ATOM 796 N N . LE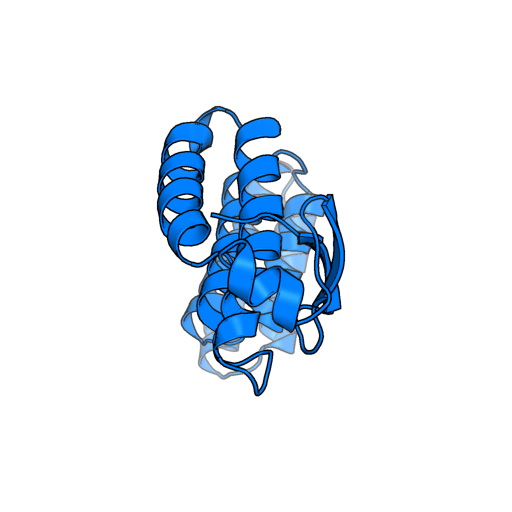U A 1 103 ? 1.156 5.010 -2.197 1.00 98.62 103 LEU A N 1
ATOM 797 C CA . LEU A 1 103 ? 1.943 6.058 -1.538 1.00 98.62 103 LEU A CA 1
ATOM 798 C C . LEU A 1 103 ? 1.600 7.465 -2.047 1.00 98.62 103 LEU A C 1
ATOM 800 O O . LEU A 1 103 ? 1.554 8.418 -1.267 1.00 98.62 103 LEU A O 1
ATOM 804 N N . GLN A 1 104 ? 1.318 7.605 -3.344 1.00 98.31 104 GLN A N 1
ATOM 805 C CA . GLN A 1 104 ? 0.830 8.855 -3.924 1.00 98.31 104 GLN A CA 1
ATOM 806 C C . GLN A 1 104 ? -0.535 9.228 -3.347 1.00 98.31 104 GLN A C 1
ATOM 808 O O . GLN A 1 104 ? -0.758 10.398 -3.028 1.00 98.31 104 GLN A O 1
ATOM 813 N N . ARG A 1 105 ? -1.419 8.242 -3.147 1.00 98.19 105 ARG A N 1
ATOM 814 C CA . ARG A 1 105 ? -2.693 8.460 -2.461 1.00 98.19 105 ARG A CA 1
ATOM 815 C C . ARG A 1 105 ? -2.484 8.874 -1.006 1.00 98.19 105 ARG A C 1
ATOM 817 O O . ARG A 1 105 ? -3.091 9.858 -0.601 1.00 98.19 105 ARG A O 1
ATOM 824 N N . ALA A 1 106 ? -1.587 8.209 -0.275 1.00 98.31 106 ALA A N 1
ATOM 825 C CA . ALA A 1 106 ? -1.279 8.505 1.125 1.00 98.31 106 ALA A CA 1
ATOM 826 C C . ALA A 1 106 ? -0.944 9.986 1.346 1.00 98.31 106 ALA A C 1
ATOM 828 O O . ALA A 1 106 ? -1.645 10.674 2.079 1.00 98.31 106 ALA A O 1
ATOM 829 N N . ARG A 1 107 ? 0.062 10.510 0.630 1.00 97.38 107 ARG A N 1
ATOM 830 C CA . ARG A 1 107 ? 0.471 11.924 0.748 1.00 97.38 107 ARG A CA 1
ATOM 831 C C . ARG A 1 107 ? -0.590 12.917 0.266 1.00 97.38 107 ARG A C 1
ATOM 833 O O . ARG A 1 107 ? -0.526 14.088 0.618 1.00 97.38 107 ARG A O 1
ATOM 840 N N . SER A 1 108 ? -1.508 12.475 -0.596 1.00 97.75 108 SER A N 1
ATOM 841 C CA . SER A 1 108 ? -2.572 13.323 -1.138 1.00 97.75 108 SER A CA 1
ATOM 842 C C . SER A 1 108 ? -3.734 13.485 -0.166 1.00 97.75 108 SER A C 1
ATOM 844 O O . SER A 1 108 ? -4.344 14.550 -0.159 1.00 97.75 108 SER A O 1
ATOM 846 N N . VAL A 1 109 ? -4.083 12.439 0.586 1.00 97.50 109 VAL A N 1
ATOM 847 C CA . VAL A 1 109 ? -5.198 12.478 1.549 1.00 97.50 109 VAL A CA 1
ATOM 848 C C . VAL A 1 109 ? -4.744 12.898 2.942 1.00 97.50 109 VAL A C 1
ATOM 850 O O . VAL A 1 109 ? -5.542 13.423 3.709 1.00 97.50 109 VAL A O 1
ATOM 853 N N . ASP A 1 110 ? -3.461 12.695 3.241 1.00 97.25 110 ASP A N 1
ATOM 854 C CA . ASP A 1 110 ? -2.848 13.008 4.521 1.00 97.25 110 ASP A CA 1
ATOM 855 C C . ASP A 1 110 ? -1.464 13.649 4.309 1.00 97.25 110 ASP A C 1
ATOM 857 O O . ASP A 1 110 ? -0.453 12.963 4.116 1.00 97.25 110 ASP A O 1
ATOM 861 N N . PRO A 1 111 ? -1.388 14.990 4.344 1.00 96.75 111 PRO A N 1
ATOM 862 C CA . PRO A 1 111 ? -0.121 15.701 4.227 1.00 96.75 111 PRO A CA 1
ATOM 863 C C . PRO A 1 111 ? 0.870 15.397 5.360 1.00 96.75 111 PRO A C 1
ATOM 865 O O . PRO A 1 111 ? 2.072 15.586 5.169 1.00 96.75 111 PRO A O 1
ATOM 868 N N . SER A 1 112 ? 0.411 14.917 6.524 1.00 97.69 112 SER A N 1
ATOM 869 C CA . SER A 1 112 ? 1.288 14.650 7.673 1.00 97.69 112 SER A CA 1
ATOM 870 C C . SER A 1 112 ? 2.249 13.488 7.410 1.00 97.69 112 SER A C 1
ATOM 872 O O . SER A 1 112 ? 3.397 13.514 7.856 1.00 97.69 112 SER A O 1
ATOM 874 N N . VAL A 1 113 ? 1.835 12.517 6.590 1.00 98.12 113 VAL A N 1
ATOM 875 C CA . VAL A 1 113 ? 2.670 11.373 6.197 1.00 98.12 113 VAL A CA 1
ATOM 876 C C . VAL A 1 113 ? 3.470 11.616 4.914 1.00 98.12 113 VAL A C 1
ATOM 878 O O . VAL A 1 113 ? 4.201 10.730 4.461 1.00 98.12 113 VAL A O 1
ATOM 881 N N . ALA A 1 114 ? 3.368 12.802 4.305 1.00 98.06 114 ALA A N 1
ATOM 882 C CA . ALA A 1 114 ? 3.934 13.072 2.985 1.00 98.06 114 ALA A CA 1
ATOM 883 C C . ALA A 1 114 ? 5.450 12.839 2.918 1.00 98.06 114 ALA A C 1
ATOM 885 O O . ALA A 1 114 ? 5.938 12.278 1.937 1.00 98.06 114 ALA A O 1
ATOM 886 N N . ALA A 1 115 ? 6.199 13.205 3.962 1.00 98.38 115 ALA A N 1
ATOM 887 C CA . ALA A 1 115 ? 7.644 12.976 4.020 1.00 98.38 115 ALA A CA 1
ATOM 888 C C . ALA A 1 115 ? 7.993 11.476 3.965 1.00 98.38 115 ALA A C 1
ATOM 890 O O . ALA A 1 115 ? 8.846 11.059 3.177 1.00 98.38 115 ALA A O 1
ATOM 891 N N . LYS A 1 116 ? 7.280 10.655 4.747 1.00 98.44 116 LYS A N 1
ATOM 892 C CA . LYS A 1 116 ? 7.441 9.195 4.777 1.00 98.44 116 LYS A CA 1
ATOM 893 C C . LYS A 1 116 ? 7.047 8.568 3.440 1.00 98.44 116 LYS A C 1
ATOM 895 O O . LYS A 1 116 ? 7.811 7.781 2.884 1.00 98.44 116 LYS A O 1
ATOM 900 N N . ALA A 1 117 ? 5.900 8.961 2.889 1.00 98.44 117 ALA A N 1
ATOM 901 C CA . ALA A 1 117 ? 5.440 8.491 1.586 1.00 98.44 117 ALA A CA 1
ATOM 902 C C . ALA A 1 117 ? 6.433 8.847 0.467 1.00 98.44 117 ALA A C 1
ATOM 904 O O . ALA A 1 117 ? 6.774 7.984 -0.333 1.00 98.44 117 ALA A O 1
ATOM 905 N N . ASN A 1 118 ? 6.955 10.077 0.437 1.00 98.50 118 ASN A N 1
ATOM 906 C CA . ASN A 1 118 ? 7.939 10.509 -0.560 1.00 98.50 118 ASN A CA 1
ATOM 907 C C . ASN A 1 118 ? 9.249 9.718 -0.468 1.00 98.50 118 ASN A C 1
ATOM 909 O O . ASN A 1 118 ? 9.798 9.329 -1.496 1.00 98.50 118 ASN A O 1
ATOM 913 N N . SER A 1 119 ? 9.730 9.433 0.746 1.00 98.56 119 SER A N 1
ATOM 914 C CA . SER A 1 119 ? 10.912 8.587 0.940 1.00 98.56 119 SER A CA 1
ATOM 915 C C . SER A 1 119 ? 10.713 7.188 0.341 1.00 98.56 119 SER A C 1
ATOM 917 O O . SER A 1 119 ? 11.568 6.706 -0.404 1.00 98.56 119 SER A O 1
ATOM 919 N N . LEU A 1 120 ? 9.552 6.571 0.585 1.00 98.62 120 LEU A N 1
ATOM 920 C CA . LEU A 1 120 ? 9.208 5.265 0.016 1.00 98.62 120 LEU A CA 1
ATOM 921 C C . LEU A 1 120 ? 9.017 5.322 -1.506 1.00 98.62 120 LEU A C 1
ATOM 923 O O . LEU A 1 120 ? 9.503 4.436 -2.202 1.00 98.62 120 LEU A O 1
ATOM 927 N N . ILE A 1 121 ? 8.378 6.371 -2.035 1.00 98.56 121 ILE A N 1
ATOM 928 C CA . ILE A 1 121 ? 8.219 6.574 -3.483 1.00 98.56 121 ILE A CA 1
ATOM 929 C C . ILE A 1 121 ? 9.587 6.622 -4.157 1.00 98.56 121 ILE A C 1
ATOM 931 O O . ILE A 1 121 ? 9.787 5.933 -5.153 1.00 98.56 121 ILE A O 1
ATOM 935 N N . ASN A 1 122 ? 10.534 7.385 -3.610 1.00 97.94 122 ASN A N 1
ATOM 936 C CA . ASN A 1 122 ? 11.878 7.493 -4.177 1.00 97.94 122 ASN A CA 1
ATOM 937 C C . ASN A 1 122 ? 12.605 6.141 -4.169 1.00 97.94 122 ASN A C 1
ATOM 939 O O . ASN A 1 122 ? 13.238 5.783 -5.157 1.00 97.94 122 ASN A O 1
ATOM 943 N N . SER A 1 123 ? 12.467 5.375 -3.083 1.00 97.81 123 SER A N 1
ATOM 944 C CA . SER A 1 123 ? 13.041 4.031 -2.973 1.00 97.81 123 SER A CA 1
ATOM 945 C C . SER A 1 123 ? 12.443 3.062 -4.000 1.00 97.81 123 SER A C 1
ATOM 947 O O . SER A 1 123 ? 13.171 2.382 -4.717 1.00 97.81 123 SER A O 1
ATOM 949 N N . TYR A 1 124 ? 11.115 3.030 -4.132 1.00 98.06 124 TYR A N 1
ATOM 950 C CA . TYR A 1 124 ? 10.430 2.082 -5.016 1.00 98.06 124 TYR A CA 1
ATOM 951 C C . TYR A 1 124 ? 10.522 2.464 -6.494 1.00 98.06 124 TYR A C 1
ATOM 953 O O . TYR A 1 124 ? 10.575 1.580 -7.345 1.00 98.06 124 TYR A O 1
ATOM 961 N N . SER A 1 125 ? 10.613 3.759 -6.811 1.00 97.00 125 SER A N 1
ATOM 962 C CA . SER A 1 125 ? 10.761 4.226 -8.197 1.00 97.00 125 SER A CA 1
ATOM 963 C C . SER A 1 125 ? 12.092 3.797 -8.822 1.00 97.00 125 SER A C 1
ATOM 965 O O . SER A 1 125 ? 12.170 3.619 -10.033 1.00 97.00 125 SER A O 1
ATOM 967 N N . ALA A 1 126 ? 13.127 3.548 -8.012 1.00 95.94 126 ALA A N 1
ATOM 968 C CA . ALA A 1 126 ? 14.387 2.983 -8.496 1.00 95.94 126 ALA A CA 1
ATOM 969 C C . ALA A 1 126 ? 14.234 1.549 -9.041 1.00 95.94 126 ALA A C 1
ATOM 971 O O . ALA A 1 126 ? 15.048 1.116 -9.853 1.00 95.94 126 ALA A O 1
ATOM 972 N N . GLY A 1 127 ? 13.196 0.824 -8.609 1.00 95.69 127 GLY A N 1
ATOM 973 C CA . GLY A 1 127 ? 12.876 -0.524 -9.073 1.00 95.69 127 GLY A CA 1
ATOM 974 C C . GLY A 1 127 ? 11.985 -0.568 -10.315 1.00 95.69 127 GLY A C 1
ATOM 975 O O . GLY A 1 127 ? 11.625 -1.661 -10.743 1.00 95.69 127 GLY A O 1
ATOM 976 N N . PHE A 1 128 ? 11.590 0.577 -10.881 1.00 97.94 128 PHE A N 1
ATOM 977 C CA . PHE A 1 128 ? 10.799 0.603 -12.110 1.00 97.94 128 PHE A CA 1
ATOM 978 C C . PHE A 1 128 ? 11.569 0.009 -13.293 1.00 97.94 128 PHE A C 1
ATOM 980 O O . PHE A 1 128 ? 12.803 -0.038 -13.314 1.00 97.94 128 PHE A O 1
ATOM 987 N N . LEU A 1 129 ? 10.816 -0.430 -14.301 1.00 97.19 129 LEU A N 1
ATOM 988 C CA . LEU A 1 129 ? 11.392 -0.823 -15.581 1.00 97.19 129 LEU A CA 1
ATOM 989 C C . LEU A 1 129 ? 12.091 0.390 -16.205 1.00 97.19 129 LEU A C 1
ATOM 991 O O . LEU A 1 129 ? 11.550 1.497 -16.187 1.00 97.19 129 LEU A O 1
ATOM 995 N N . ASP A 1 130 ? 13.281 0.189 -16.761 1.00 97.00 130 ASP A N 1
ATOM 996 C CA . ASP A 1 130 ? 13.848 1.165 -17.689 1.00 97.00 130 ASP A CA 1
ATOM 997 C C . ASP A 1 130 ? 13.106 1.111 -19.034 1.00 97.00 130 ASP A C 1
ATOM 999 O O . ASP A 1 130 ? 12.348 0.180 -19.328 1.00 97.00 130 ASP A O 1
ATOM 1003 N N . THR A 1 131 ? 13.316 2.138 -19.854 1.00 96.56 131 THR A N 1
ATOM 1004 C CA . THR A 1 131 ? 12.597 2.308 -21.124 1.00 96.56 131 THR A CA 1
ATOM 1005 C C . THR A 1 131 ? 12.834 1.160 -22.109 1.00 96.56 131 THR A C 1
ATOM 1007 O O . THR A 1 131 ? 11.898 0.743 -22.792 1.00 96.56 131 THR A O 1
ATOM 1010 N N . GLU A 1 132 ? 14.056 0.633 -22.180 1.00 96.81 132 GLU A N 1
ATOM 1011 C CA . GLU A 1 132 ? 14.412 -0.441 -23.110 1.00 96.81 132 GLU A CA 1
ATOM 1012 C C . GLU A 1 132 ? 13.758 -1.760 -22.690 1.00 96.81 132 GLU A C 1
ATOM 1014 O O . GLU A 1 132 ? 13.069 -2.395 -23.491 1.00 96.81 132 GLU A O 1
ATOM 1019 N N . THR A 1 133 ? 13.880 -2.125 -21.412 1.00 96.44 133 THR A N 1
ATOM 1020 C CA . THR A 1 133 ? 13.249 -3.321 -20.846 1.00 96.44 133 THR A CA 1
ATOM 1021 C C . THR A 1 133 ? 11.732 -3.258 -20.976 1.00 96.44 133 THR A C 1
ATOM 1023 O O . THR A 1 133 ? 11.112 -4.223 -21.421 1.00 96.44 133 THR A O 1
ATOM 1026 N N . ALA A 1 134 ? 11.115 -2.115 -20.658 1.00 96.81 134 ALA A N 1
ATOM 1027 C CA . ALA A 1 134 ? 9.678 -1.935 -20.834 1.00 96.81 134 ALA A CA 1
ATOM 1028 C C . ALA A 1 134 ? 9.254 -2.166 -22.288 1.00 96.81 134 ALA A C 1
ATOM 1030 O O . ALA A 1 134 ? 8.329 -2.941 -22.530 1.00 96.81 134 ALA A O 1
ATOM 1031 N N . PHE A 1 135 ? 9.974 -1.580 -23.249 1.00 96.38 135 PHE A N 1
ATOM 1032 C CA . PHE A 1 135 ? 9.698 -1.767 -24.671 1.00 96.38 135 PHE A CA 1
ATOM 1033 C C . PHE A 1 135 ? 9.838 -3.233 -25.107 1.00 96.38 135 PHE A C 1
ATOM 1035 O O . PHE A 1 135 ? 8.932 -3.755 -25.758 1.00 96.38 135 PHE A O 1
ATOM 1042 N N . MET A 1 136 ? 10.912 -3.922 -24.704 1.00 96.12 136 MET A N 1
ATOM 1043 C CA . MET A 1 136 ? 11.111 -5.353 -24.991 1.00 96.12 136 MET A CA 1
ATOM 1044 C C . MET A 1 136 ? 9.986 -6.227 -24.423 1.00 96.12 136 MET A C 1
ATOM 1046 O O . MET A 1 136 ? 9.611 -7.229 -25.028 1.00 96.12 136 MET A O 1
ATOM 1050 N N . MET A 1 137 ? 9.426 -5.836 -23.278 1.00 94.94 137 MET A N 1
ATOM 1051 C CA . MET A 1 137 ? 8.319 -6.530 -22.617 1.00 94.94 137 MET A CA 1
ATOM 1052 C C . MET A 1 137 ? 6.932 -6.082 -23.100 1.00 94.94 137 MET A C 1
ATOM 1054 O O . MET A 1 137 ? 5.927 -6.603 -22.618 1.00 94.94 137 MET A O 1
ATOM 1058 N N . GLY A 1 138 ? 6.859 -5.139 -24.044 1.00 95.94 138 GLY A N 1
ATOM 1059 C CA . GLY A 1 138 ? 5.606 -4.647 -24.616 1.00 95.94 138 GLY A CA 1
ATOM 1060 C C . GLY A 1 138 ? 4.859 -3.616 -23.763 1.00 95.94 138 GLY A C 1
ATOM 1061 O O . GLY A 1 138 ? 3.672 -3.407 -23.994 1.00 95.94 138 GLY A O 1
ATOM 1062 N N . TYR A 1 139 ? 5.530 -2.969 -22.808 1.00 96.88 139 TYR A N 1
ATOM 1063 C CA . TYR A 1 139 ? 4.974 -1.903 -21.973 1.00 96.88 139 TYR A CA 1
ATOM 1064 C C . TYR A 1 139 ? 5.465 -0.517 -22.394 1.00 96.88 139 TYR A C 1
ATOM 1066 O O . TYR A 1 139 ? 6.594 -0.334 -22.855 1.00 96.88 139 TYR A O 1
ATOM 1074 N N . LYS A 1 140 ? 4.627 0.491 -22.161 1.00 96.44 140 LYS A N 1
ATOM 1075 C CA . LYS A 1 140 ? 4.933 1.914 -22.322 1.00 96.44 140 LYS A CA 1
ATOM 1076 C C . LYS A 1 140 ? 4.545 2.680 -21.063 1.00 96.44 140 LYS A C 1
ATOM 1078 O O . LYS A 1 140 ? 3.643 2.291 -20.324 1.00 96.44 140 LYS A O 1
ATOM 1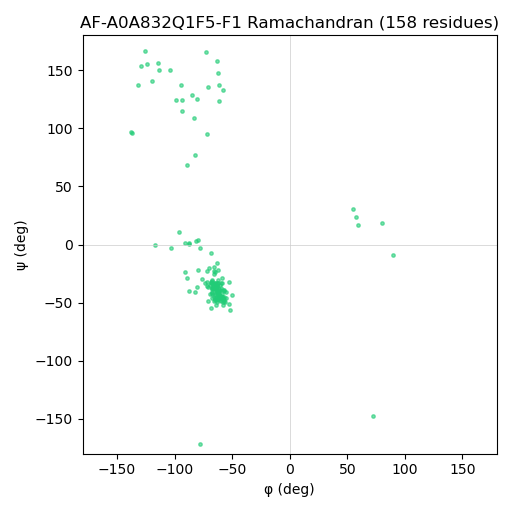083 N N . ALA A 1 141 ? 5.219 3.802 -20.817 1.00 97.44 141 ALA A N 1
ATOM 1084 C CA . ALA A 1 141 ? 4.828 4.704 -19.740 1.00 97.44 141 ALA A CA 1
ATOM 1085 C C . ALA A 1 141 ? 3.376 5.172 -19.939 1.00 97.44 141 ALA A C 1
ATOM 1087 O O . ALA A 1 141 ? 3.002 5.596 -21.031 1.00 97.44 141 ALA A O 1
ATOM 1088 N N . GLY A 1 142 ? 2.576 5.113 -18.876 1.00 97.19 142 GLY A N 1
ATOM 1089 C CA . GLY A 1 142 ? 1.153 5.447 -18.915 1.00 97.19 142 GLY A CA 1
ATOM 1090 C C . GLY A 1 142 ? 0.227 4.273 -19.240 1.00 97.19 142 GLY A C 1
ATOM 1091 O O . GLY A 1 142 ? -0.983 4.423 -19.071 1.00 97.19 142 GLY A O 1
ATOM 1092 N N . ASP A 1 143 ? 0.757 3.112 -19.637 1.00 97.81 143 ASP A N 1
ATOM 1093 C CA . ASP A 1 143 ? -0.065 1.923 -19.860 1.00 97.81 143 ASP A CA 1
ATOM 1094 C C . ASP A 1 143 ? -0.750 1.472 -18.568 1.00 97.81 143 ASP A C 1
ATOM 1096 O O . ASP A 1 143 ? -0.209 1.591 -17.466 1.00 97.81 143 ASP A O 1
ATOM 1100 N N . SER A 1 144 ? -1.948 0.913 -18.716 1.00 97.81 144 SER A N 1
ATOM 1101 C CA . SER A 1 144 ? -2.680 0.289 -17.620 1.00 97.81 144 SER A CA 1
ATOM 1102 C C . SER A 1 144 ? -2.377 -1.207 -17.589 1.00 97.81 144 SER A C 1
ATOM 1104 O O . SER A 1 144 ? -2.567 -1.896 -18.591 1.00 97.81 144 SER A O 1
ATOM 1106 N N . VAL A 1 145 ? -1.910 -1.719 -16.448 1.00 97.38 145 VAL A N 1
ATOM 1107 C CA . VAL A 1 145 ? -1.540 -3.133 -16.290 1.00 97.38 145 VAL A CA 1
ATOM 1108 C C . VAL A 1 145 ? -2.152 -3.729 -15.029 1.00 97.38 145 VAL A C 1
ATOM 1110 O O . VAL A 1 145 ? -2.161 -3.104 -13.969 1.00 97.38 145 VAL A O 1
ATOM 1113 N N . HIS A 1 146 ? -2.663 -4.953 -15.143 1.00 97.81 146 HIS A N 1
ATOM 1114 C CA . HIS A 1 146 ? -3.189 -5.706 -14.010 1.00 97.81 146 HIS A CA 1
ATOM 1115 C C . HIS A 1 146 ? -2.067 -6.460 -13.287 1.00 97.81 146 HIS A C 1
ATOM 1117 O O . HIS A 1 146 ? -1.311 -7.213 -13.905 1.00 97.81 146 HIS A O 1
ATOM 1123 N N . ILE A 1 147 ? -1.983 -6.286 -11.971 1.00 98.00 147 ILE A N 1
ATOM 1124 C CA . ILE A 1 147 ? -1.056 -6.991 -11.091 1.00 98.00 147 ILE A CA 1
ATOM 1125 C C . ILE A 1 147 ? -1.769 -8.223 -10.516 1.00 98.00 147 ILE A C 1
ATOM 1127 O O . ILE A 1 147 ? -2.729 -8.062 -9.760 1.00 98.00 147 ILE A O 1
ATOM 1131 N N . PRO A 1 148 ? -1.325 -9.448 -10.848 1.00 96.81 148 PRO A N 1
ATOM 1132 C CA . PRO A 1 148 ? -2.023 -10.673 -10.486 1.00 96.81 148 PRO A CA 1
ATOM 1133 C C . PRO A 1 148 ? -1.788 -11.071 -9.019 1.00 96.81 148 PRO A C 1
ATOM 1135 O O . PRO A 1 148 ? -1.205 -10.344 -8.209 1.00 96.81 148 PRO A O 1
ATOM 1138 N N . GLY A 1 149 ? -2.250 -12.272 -8.671 1.00 94.94 149 GLY A N 1
ATOM 1139 C CA . GLY A 1 149 ? -2.063 -12.855 -7.350 1.00 94.94 149 GLY A CA 1
ATOM 1140 C C . GLY A 1 149 ? -2.934 -12.175 -6.302 1.00 94.94 149 GLY A C 1
ATOM 1141 O O . GLY A 1 149 ? -4.046 -11.732 -6.580 1.00 94.94 149 GLY A O 1
ATOM 1142 N N . TRP A 1 150 ? -2.432 -12.104 -5.071 1.00 96.19 150 TRP A N 1
ATOM 1143 C CA . TRP A 1 150 ? -3.201 -11.517 -3.978 1.00 96.19 150 TRP A CA 1
ATOM 1144 C C . TRP A 1 150 ? -3.363 -9.998 -4.123 1.00 96.19 150 TRP A C 1
ATOM 1146 O O . TRP A 1 150 ? -4.293 -9.452 -3.535 1.00 96.19 150 TRP A O 1
ATOM 1156 N N . ILE A 1 151 ? -2.508 -9.325 -4.909 1.00 97.12 151 ILE A N 1
ATOM 1157 C CA . ILE A 1 151 ? -2.631 -7.889 -5.185 1.00 97.12 151 ILE A CA 1
ATOM 1158 C C . ILE A 1 151 ? -3.879 -7.634 -6.037 1.00 97.12 151 ILE A C 1
ATOM 1160 O O . ILE A 1 151 ? -4.742 -6.885 -5.603 1.00 97.12 151 ILE A O 1
ATOM 1164 N N . GLY A 1 152 ? -4.044 -8.291 -7.184 1.00 96.38 152 GLY A N 1
ATOM 1165 C CA . GLY A 1 152 ? -5.299 -8.249 -7.947 1.00 96.38 152 GLY A CA 1
ATOM 1166 C C . GLY A 1 152 ? -5.788 -6.837 -8.303 1.00 96.38 152 GLY A C 1
ATOM 1167 O O . GLY A 1 152 ? -6.992 -6.607 -8.379 1.00 96.38 152 GLY A O 1
ATOM 1168 N N . GLU A 1 153 ? -4.874 -5.886 -8.493 1.00 95.69 153 GLU A N 1
ATOM 1169 C CA . GLU A 1 153 ? -5.184 -4.479 -8.757 1.00 95.69 153 GLU A CA 1
ATOM 1170 C C . GLU A 1 153 ? -4.538 -4.002 -10.048 1.00 95.69 153 GLU A C 1
ATOM 1172 O O . GLU A 1 153 ? -3.514 -4.522 -10.481 1.00 95.69 153 GLU A O 1
ATOM 1177 N N . THR A 1 154 ? -5.124 -2.972 -10.644 1.00 97.75 154 THR A N 1
ATOM 1178 C CA . THR A 1 154 ? -4.573 -2.324 -11.829 1.00 97.75 154 THR A CA 1
ATOM 1179 C C . THR A 1 154 ? -3.727 -1.123 -11.427 1.00 97.75 154 THR A C 1
ATOM 1181 O O . THR A 1 154 ? -4.128 -0.337 -10.571 1.00 97.75 154 THR A O 1
ATOM 1184 N N . THR A 1 155 ? -2.575 -0.968 -12.074 1.00 98.12 155 THR A N 1
ATOM 1185 C CA . THR A 1 155 ? -1.661 0.164 -11.895 1.00 98.12 155 THR A CA 1
ATOM 1186 C C . THR A 1 155 ? -1.350 0.835 -13.229 1.00 98.12 155 THR A C 1
ATOM 1188 O O . THR A 1 155 ? -1.627 0.287 -14.301 1.00 98.12 155 THR A O 1
ATOM 1191 N N . THR A 1 156 ? -0.764 2.027 -13.150 1.00 98.25 156 THR A N 1
ATOM 1192 C CA . THR A 1 156 ? -0.219 2.754 -14.293 1.00 98.25 156 THR A CA 1
ATOM 1193 C C . THR A 1 156 ? 1.289 2.545 -14.363 1.00 98.25 156 THR A C 1
ATOM 1195 O O . THR A 1 156 ? 2.013 2.854 -13.410 1.00 98.25 156 THR A O 1
ATOM 1198 N N . VAL A 1 157 ? 1.769 2.066 -15.510 1.00 98.25 157 VAL A N 1
ATOM 1199 C CA . VAL A 1 157 ? 3.191 1.840 -15.772 1.00 98.25 157 VAL A CA 1
ATOM 1200 C C . VAL A 1 157 ? 3.951 3.160 -15.679 1.00 98.25 157 VAL A C 1
ATOM 1202 O O . VAL A 1 157 ? 3.660 4.130 -16.385 1.00 98.25 157 VAL A O 1
ATOM 1205 N N . ARG A 1 158 ? 4.958 3.179 -14.808 1.00 98.06 158 ARG A N 1
ATOM 1206 C CA . ARG A 1 158 ? 5.948 4.247 -14.671 1.00 98.06 158 ARG A CA 1
ATOM 1207 C C . ARG A 1 158 ? 7.320 3.651 -14.930 1.00 98.06 158 ARG A C 1
ATOM 1209 O O . ARG A 1 158 ? 7.587 2.523 -14.526 1.00 98.06 158 ARG A O 1
ATOM 1216 N N . LEU A 1 159 ? 8.156 4.410 -15.623 1.00 97.31 159 LEU A N 1
ATOM 1217 C CA . LEU A 1 159 ? 9.493 3.990 -16.028 1.00 97.31 159 LEU A CA 1
ATOM 1218 C C . LEU A 1 159 ? 10.538 4.851 -15.315 1.00 97.31 159 LEU A C 1
ATOM 1220 O O . LEU A 1 159 ? 10.219 5.967 -14.889 1.00 97.31 159 LEU A O 1
ATOM 1224 N N . ARG A 1 160 ? 11.753 4.322 -15.177 1.00 94.50 160 ARG A N 1
ATOM 1225 C CA . ARG A 1 160 ? 12.928 5.051 -14.674 1.00 94.50 160 ARG A CA 1
ATOM 1226 C C . ARG A 1 160 ? 13.878 5.461 -15.793 1.00 94.50 160 ARG A C 1
ATOM 1228 O O . ARG A 1 160 ? 13.859 4.803 -16.861 1.00 94.50 160 ARG A O 1
#

Radius of gyration: 16.93 Å; Cα contacts (8 Å, |Δi|>4): 260; chains: 1; bounding box: 33×35×50 Å

Sequence (160 aa):
LGLANKALRDKDFTTAVKYYSEAANLETDKNKSSDYMMQLAGIFSNQRNFARARQAAYDALEYNPNNGEAYILIGQLYASSANNIFPETEKAGLVYCAAVDKLQRARSVDPSVAAKANSLINSYSAGFLDTETAFMMGYKAGDSVHIPGWIGETTTVRLR

Foldseek 3Di:
DVVLVVCVVVVVPVVNVVVLCVVLVPDPQLLVSLVSLQVNLVSCVVVLVLLSSLVSLVVSCVSPVLQLVSLLSNLVSLLVCLCPQDPDNLSSQVSLQVSLVSLVSSCVSYVVCVVVSVVSNVVSQVSHAAPVRCVVVVHDAQDWDARDDSNRDIGGHDHD

Solvent-accessible surface area (backbone atoms only — not comparable to full-atom values): 7977 Å² total; per-residue (Å²): 104,75,66,23,58,48,26,49,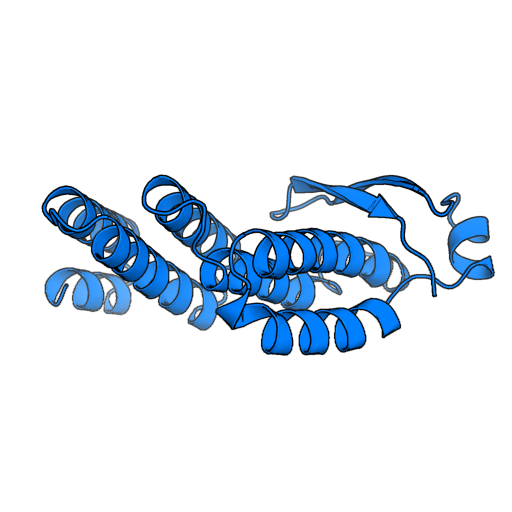73,72,67,37,52,68,60,16,51,49,45,41,53,52,51,26,69,74,42,84,52,40,64,59,20,15,50,45,26,39,50,52,12,51,53,28,43,77,70,67,38,49,63,61,12,40,50,28,24,50,58,12,33,74,50,28,77,49,48,22,65,39,30,40,50,44,15,50,50,37,49,76,39,19,77,74,61,44,92,53,66,70,53,20,10,57,34,24,28,41,14,38,53,29,21,56,49,14,32,70,59,17,67,88,44,28,68,61,28,50,55,50,39,59,60,37,48,72,50,23,32,39,64,67,61,26,49,78,73,74,46,54,76,70,38,79,45,79,41,58,72,85,71,62,43,74,29,55,39,55,64,82